Protein AF-A0A5C4XY63-F1 (afdb_monomer)

Mean predicted aligned error: 10.89 Å

Structure (mmCIF, N/CA/C/O backbone):
data_AF-A0A5C4XY63-F1
#
_entry.id   AF-A0A5C4XY63-F1
#
loop_
_atom_site.group_PDB
_atom_site.id
_atom_site.type_symbol
_atom_site.label_atom_id
_atom_site.label_alt_id
_atom_site.label_comp_id
_atom_site.label_asym_id
_atom_site.label_entity_id
_atom_site.label_seq_id
_atom_site.pdbx_PDB_ins_code
_atom_site.Cartn_x
_atom_site.Cartn_y
_atom_site.Cartn_z
_atom_site.occupancy
_atom_site.B_iso_or_equiv
_atom_site.auth_seq_id
_atom_site.auth_comp_id
_atom_site.auth_asym_id
_atom_site.auth_atom_id
_atom_site.pdbx_PDB_model_num
ATOM 1 N N . MET A 1 1 ? -21.889 -6.617 -25.062 1.00 33.38 1 MET A N 1
ATOM 2 C CA . MET A 1 1 ? -21.316 -5.268 -25.249 1.00 33.38 1 MET A CA 1
ATOM 3 C C . MET A 1 1 ? -20.253 -5.070 -24.184 1.00 33.38 1 MET A C 1
ATOM 5 O O . MET A 1 1 ? -20.595 -5.099 -23.011 1.00 33.38 1 MET A O 1
ATOM 9 N N . SER A 1 2 ? -18.979 -4.985 -24.572 1.00 34.00 2 SER A N 1
ATOM 10 C CA . SER A 1 2 ? -17.865 -4.812 -23.632 1.00 34.00 2 SER A CA 1
ATOM 11 C C . SER A 1 2 ? -17.861 -3.371 -23.133 1.00 34.00 2 SER A C 1
ATOM 13 O O . SER A 1 2 ? -17.305 -2.492 -23.785 1.00 34.00 2 SER A O 1
ATOM 15 N N . TRP A 1 3 ? -18.536 -3.112 -22.015 1.00 31.89 3 TRP A N 1
ATOM 16 C CA . TRP A 1 3 ? -18.360 -1.860 -21.289 1.00 31.89 3 T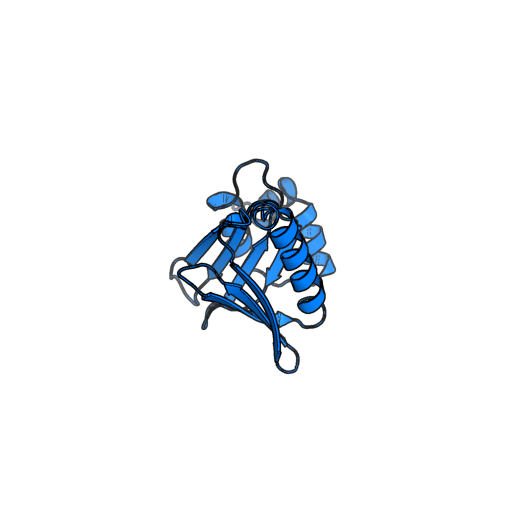RP A CA 1
ATOM 17 C C . TRP A 1 3 ? -16.906 -1.830 -20.820 1.00 31.89 3 TRP A C 1
ATOM 19 O O . TRP A 1 3 ? -16.466 -2.744 -20.124 1.00 31.89 3 TRP A O 1
ATOM 29 N N . SER A 1 4 ? -16.125 -0.850 -21.280 1.00 40.38 4 SER A N 1
ATOM 30 C CA . SER A 1 4 ? -14.758 -0.663 -20.802 1.00 40.38 4 SER A CA 1
ATOM 31 C C . SER A 1 4 ? -14.840 -0.431 -19.298 1.00 40.38 4 SER A C 1
ATOM 33 O O . SER A 1 4 ? -15.419 0.564 -18.869 1.00 40.38 4 SER A O 1
ATOM 35 N N . LEU A 1 5 ? -14.316 -1.388 -18.533 1.00 43.34 5 LEU A N 1
ATOM 36 C CA . LEU A 1 5 ? -14.345 -1.460 -17.068 1.00 43.34 5 LEU A CA 1
ATOM 37 C C . LEU A 1 5 ? -13.896 -0.158 -16.390 1.00 43.34 5 LEU A C 1
ATOM 39 O O . LEU A 1 5 ? -14.357 0.135 -15.292 1.00 43.34 5 LEU A O 1
ATOM 43 N N . ASP A 1 6 ? -13.095 0.648 -17.091 1.00 50.41 6 ASP A N 1
ATOM 44 C CA . ASP A 1 6 ? -12.774 2.024 -16.722 1.00 50.41 6 ASP A CA 1
ATOM 45 C C . ASP A 1 6 ? -14.043 2.823 -16.381 1.00 50.41 6 ASP A C 1
ATOM 47 O O . ASP A 1 6 ? -14.161 3.306 -15.266 1.00 50.41 6 ASP A O 1
ATOM 51 N N . ARG A 1 7 ? -15.078 2.834 -17.230 1.00 47.28 7 ARG A N 1
ATOM 52 C CA . ARG A 1 7 ? -16.278 3.673 -17.030 1.00 47.28 7 ARG A CA 1
ATOM 53 C C . ARG A 1 7 ? -17.052 3.421 -15.737 1.00 47.28 7 ARG A C 1
ATOM 55 O O . ARG A 1 7 ? -17.771 4.312 -15.298 1.00 47.28 7 ARG A O 1
ATOM 62 N N . ARG A 1 8 ? -16.981 2.217 -15.164 1.00 49.19 8 ARG A N 1
ATOM 63 C CA . ARG A 1 8 ? -17.720 1.894 -13.936 1.00 49.19 8 ARG A CA 1
ATOM 64 C C . ARG A 1 8 ? -16.987 2.413 -12.703 1.00 49.19 8 ARG A C 1
ATOM 66 O O . ARG A 1 8 ? -17.596 3.099 -11.892 1.00 49.19 8 ARG A O 1
ATOM 73 N N . ALA A 1 9 ? -15.676 2.186 -12.636 1.00 50.28 9 ALA A N 1
ATOM 74 C CA . ALA A 1 9 ? -14.825 2.806 -11.623 1.00 50.28 9 ALA A CA 1
ATOM 75 C C . ALA A 1 9 ? -14.856 4.344 -11.731 1.00 50.28 9 ALA A C 1
ATOM 77 O O . ALA A 1 9 ? -14.874 5.030 -10.719 1.00 50.28 9 ALA A O 1
ATOM 78 N N . GLU A 1 10 ? -14.951 4.883 -12.952 1.00 55.09 10 GLU A N 1
ATOM 79 C CA . GLU A 1 10 ? -15.109 6.322 -13.215 1.00 55.09 10 GLU A CA 1
ATOM 80 C C . GLU A 1 10 ? -16.435 6.904 -12.687 1.00 55.09 10 GLU A C 1
ATOM 82 O O . GLU A 1 10 ? -16.486 8.083 -12.345 1.00 55.09 10 GLU A O 1
ATOM 87 N N . GLN A 1 11 ? -17.505 6.103 -12.627 1.00 55.97 11 GLN A N 1
ATOM 88 C CA . GLN A 1 11 ? -18.814 6.526 -12.111 1.00 55.97 11 GLN A CA 1
ATOM 89 C C . GLN A 1 11 ? -18.940 6.366 -10.596 1.00 55.97 11 GLN A C 1
ATOM 91 O O . GLN A 1 11 ? -19.577 7.196 -9.954 1.00 55.97 11 GLN A O 1
ATOM 96 N N . GLU A 1 12 ? -18.375 5.295 -10.041 1.00 53.03 12 GLU A N 1
ATOM 97 C CA . GLU A 1 12 ? -18.490 4.969 -8.616 1.00 53.03 12 GLU A CA 1
ATOM 98 C C . GLU A 1 12 ? -17.432 5.709 -7.771 1.00 53.03 12 GLU A C 1
ATOM 100 O O . GLU A 1 12 ? -17.705 6.0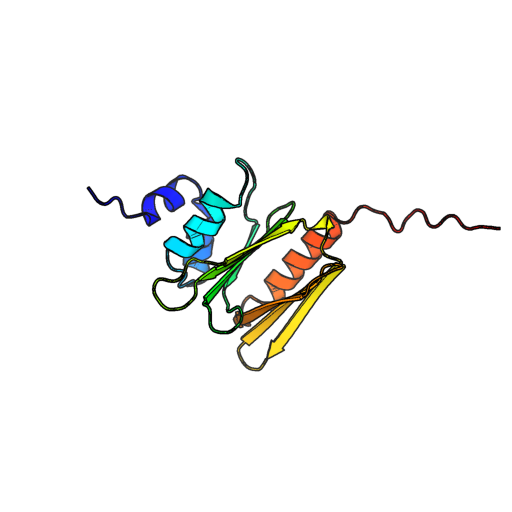25 -6.616 1.00 53.03 12 GLU A O 1
ATOM 105 N N . HIS A 1 13 ? -16.276 6.057 -8.359 1.00 53.84 13 HIS A N 1
ATOM 106 C CA . HIS A 1 13 ? -15.138 6.698 -7.683 1.00 53.84 13 HIS A CA 1
ATOM 107 C C . HIS A 1 13 ? -14.438 7.765 -8.559 1.00 53.84 13 HIS A C 1
ATOM 109 O O . HIS A 1 13 ? -13.287 7.583 -8.987 1.00 53.84 13 HIS A O 1
ATOM 115 N N . PRO A 1 14 ? -15.105 8.894 -8.867 1.00 56.84 14 PRO A N 1
ATOM 116 C CA . PRO A 1 14 ? -14.555 9.957 -9.719 1.00 56.84 14 PRO A CA 1
ATOM 117 C C . PRO A 1 14 ? -13.262 10.594 -9.170 1.00 56.84 14 PRO A C 1
ATOM 119 O O . PRO A 1 14 ? -12.450 11.113 -9.931 1.00 56.84 14 PRO A O 1
ATOM 122 N N . GLU A 1 15 ? -13.011 10.517 -7.867 1.00 50.44 15 GLU A N 1
ATOM 123 C CA . GLU A 1 15 ? -11.773 10.963 -7.222 1.00 50.44 15 GLU A CA 1
ATOM 124 C C . GLU A 1 15 ? -10.534 10.184 -7.697 1.00 50.44 15 GLU A C 1
ATOM 126 O O . GLU A 1 15 ? -9.443 10.744 -7.809 1.00 50.44 15 GLU A O 1
ATOM 131 N N . LEU A 1 16 ? -10.695 8.911 -8.067 1.00 52.69 16 LEU A N 1
ATOM 132 C CA . LEU A 1 16 ? -9.596 8.067 -8.542 1.00 52.69 16 LEU A CA 1
ATOM 133 C C . LEU A 1 16 ? -9.178 8.413 -9.969 1.00 52.69 16 LEU A C 1
ATOM 135 O O . LEU A 1 16 ? -8.016 8.232 -10.335 1.00 52.69 16 LEU A O 1
ATOM 139 N N . LEU A 1 17 ? -10.107 8.943 -10.767 1.00 54.66 17 LEU A N 1
ATOM 140 C CA . LEU A 1 17 ? -9.803 9.551 -12.059 1.00 54.66 17 LEU A CA 1
ATOM 141 C C . LEU A 1 17 ? -8.972 10.815 -11.900 1.00 54.66 17 LEU A C 1
ATOM 143 O O . LEU A 1 17 ? -8.027 11.018 -12.659 1.00 54.66 17 LEU A O 1
ATOM 147 N N . ASP A 1 18 ? -9.328 11.651 -10.930 1.00 50.81 18 ASP A N 1
ATOM 148 C CA . ASP A 1 18 ? -8.640 12.909 -10.668 1.00 50.81 18 ASP A CA 1
ATOM 149 C C . ASP A 1 18 ? -7.207 12.651 -10.187 1.00 50.81 18 ASP A C 1
ATOM 151 O O . ASP A 1 18 ? -6.267 13.271 -10.686 1.00 50.81 18 ASP A O 1
ATOM 155 N N . VAL A 1 19 ? -7.018 11.643 -9.327 1.00 43.25 19 VAL A N 1
ATOM 156 C CA . VAL A 1 19 ? -5.694 11.133 -8.945 1.00 43.25 19 VAL A CA 1
ATOM 157 C C . VAL A 1 19 ? -4.973 10.542 -10.162 1.00 43.25 19 VAL A C 1
ATOM 159 O O . VAL A 1 19 ? -3.857 10.955 -10.452 1.00 43.25 19 VAL A O 1
ATOM 162 N N . ARG A 1 20 ? -5.602 9.657 -10.953 1.00 49.12 20 ARG A N 1
ATOM 163 C CA . ARG A 1 20 ? -5.000 9.072 -12.174 1.00 49.12 20 ARG A CA 1
ATOM 164 C C . ARG A 1 20 ? -4.507 10.140 -13.157 1.00 49.12 20 ARG A C 1
ATOM 166 O O . ARG A 1 20 ? -3.413 9.998 -13.708 1.00 49.12 20 ARG A O 1
ATOM 173 N N . ASN A 1 21 ? -5.311 11.179 -13.379 1.00 46.62 21 ASN A N 1
ATOM 174 C CA . ASN A 1 21 ? -5.065 12.241 -14.352 1.00 46.62 21 ASN A CA 1
ATOM 175 C C . ASN A 1 21 ? -4.043 13.273 -13.853 1.00 46.62 21 ASN A C 1
ATOM 177 O O . ASN A 1 21 ? -3.179 13.665 -14.633 1.00 46.62 21 ASN A O 1
ATOM 181 N N . ARG A 1 22 ? -4.093 13.688 -12.576 1.00 44.28 22 ARG A N 1
ATOM 182 C CA . ARG A 1 22 ? -3.080 14.589 -11.984 1.00 44.28 22 ARG A CA 1
ATOM 183 C C . ARG A 1 22 ? -1.704 13.940 -11.919 1.00 44.28 22 ARG A C 1
ATOM 185 O O . ARG A 1 22 ? -0.693 14.595 -12.146 1.00 44.28 22 ARG A O 1
ATOM 192 N N . GLU A 1 23 ? -1.676 12.641 -11.657 1.00 42.72 23 GLU A N 1
ATOM 193 C CA . GLU A 1 23 ? -0.455 11.915 -11.325 1.00 42.72 23 GLU A CA 1
ATOM 194 C C . GLU A 1 23 ? 0.156 11.162 -12.519 1.00 42.72 23 GLU A C 1
ATOM 196 O O . GLU A 1 23 ? 1.201 10.524 -12.370 1.00 42.72 23 GLU A O 1
ATOM 201 N N . HIS A 1 24 ? -0.467 11.238 -13.708 1.00 43.22 24 HIS A N 1
ATOM 202 C CA . HIS A 1 24 ? -0.076 10.501 -14.920 1.00 43.22 24 HIS A CA 1
ATOM 203 C C . HIS A 1 24 ? 0.124 8.993 -14.652 1.00 43.22 24 HIS A C 1
ATOM 205 O O . HIS A 1 24 ? 1.073 8.373 -15.138 1.00 43.22 24 HIS A O 1
ATOM 211 N N . LEU A 1 25 ? -0.757 8.387 -13.850 1.00 40.31 25 LEU A N 1
ATOM 212 C CA . LEU A 1 25 ? -0.592 7.009 -13.380 1.00 40.31 25 LEU A CA 1
ATOM 213 C C . LEU A 1 25 ? -1.015 5.999 -14.450 1.00 40.31 25 LEU A C 1
ATOM 215 O O . LEU A 1 25 ? -2.182 5.906 -14.824 1.00 40.31 25 LEU A O 1
ATOM 219 N N . TRP A 1 26 ? -0.069 5.166 -14.888 1.00 41.00 26 TRP A N 1
ATOM 220 C CA . TRP A 1 26 ? -0.319 4.025 -15.777 1.00 41.00 26 TRP A CA 1
ATOM 221 C C . TRP A 1 26 ? -0.595 2.754 -14.963 1.00 41.00 26 TRP A C 1
ATOM 223 O O . TRP A 1 26 ? 0.178 1.793 -14.988 1.00 41.00 26 TRP A O 1
ATOM 233 N N . VAL A 1 27 ? -1.699 2.741 -14.218 1.00 46.59 27 VAL A N 1
ATOM 234 C CA . VAL A 1 27 ? -2.232 1.511 -13.613 1.00 46.59 27 VAL A CA 1
ATOM 235 C C . VAL A 1 27 ? -3.204 0.882 -14.606 1.00 46.59 27 VAL A C 1
ATOM 237 O O . VAL A 1 27 ? -4.054 1.566 -15.171 1.00 46.59 27 VAL A O 1
ATOM 240 N N . THR A 1 28 ? -3.087 -0.423 -14.851 1.00 51.00 28 THR A N 1
ATOM 241 C CA . THR A 1 28 ? -4.083 -1.146 -15.651 1.00 51.00 28 THR A CA 1
ATOM 242 C C . THR A 1 28 ? -5.428 -1.092 -14.921 1.00 51.00 28 THR A C 1
ATOM 244 O O . THR A 1 28 ? -5.486 -1.369 -13.722 1.00 51.00 28 THR A O 1
ATOM 247 N N . GLY A 1 29 ? -6.528 -0.801 -15.624 1.00 53.06 29 GLY A N 1
ATOM 248 C CA . GLY A 1 29 ? -7.866 -0.739 -15.011 1.00 53.06 29 GLY A CA 1
ATOM 249 C C . GLY A 1 29 ? -8.240 -1.992 -14.197 1.00 53.06 29 GLY A C 1
ATOM 250 O O . GLY A 1 29 ? -8.981 -1.906 -13.226 1.00 53.06 29 GLY A O 1
ATOM 251 N N . ARG A 1 30 ? -7.642 -3.157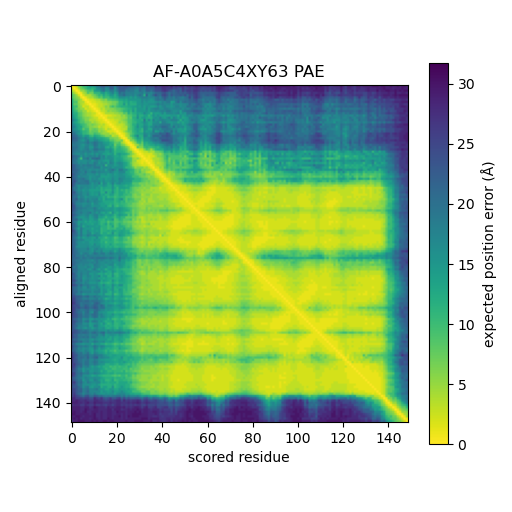 -14.502 1.00 57.38 30 ARG A N 1
ATOM 252 C CA . ARG A 1 30 ? -7.818 -4.411 -13.743 1.00 57.38 30 ARG A CA 1
ATOM 253 C C . ARG A 1 30 ? -7.204 -4.404 -12.341 1.00 57.38 30 ARG A C 1
ATOM 255 O O . ARG A 1 30 ? -7.787 -5.010 -11.447 1.00 57.38 30 ARG A O 1
ATOM 262 N N . THR A 1 31 ? -6.040 -3.784 -12.140 1.00 61.19 31 THR A N 1
ATOM 263 C CA . THR A 1 31 ? -5.395 -3.752 -10.814 1.00 61.19 31 THR A CA 1
ATOM 264 C C . THR A 1 31 ? -6.112 -2.772 -9.889 1.00 61.19 31 THR A C 1
ATOM 266 O O . THR A 1 31 ? -6.380 -3.121 -8.744 1.00 61.19 31 THR A O 1
ATOM 269 N N . LEU A 1 32 ? -6.519 -1.609 -10.411 1.00 62.12 32 LEU A N 1
ATOM 270 C CA . LEU A 1 32 ? -7.400 -0.670 -9.706 1.00 62.12 32 LEU A CA 1
ATOM 271 C C . LEU A 1 32 ? -8.724 -1.343 -9.325 1.00 62.12 32 LEU A C 1
ATOM 273 O O . LEU A 1 32 ? -9.077 -1.368 -8.156 1.00 62.12 32 LEU A O 1
ATOM 277 N N . HIS A 1 33 ? -9.397 -1.996 -10.273 1.00 59.84 33 HIS A N 1
ATOM 278 C CA . HIS A 1 33 ? -10.663 -2.681 -10.007 1.00 59.84 33 HIS A CA 1
ATOM 279 C C . HIS A 1 33 ? -10.553 -3.783 -8.943 1.00 59.84 33 HIS A C 1
ATOM 281 O O . HIS A 1 33 ? -11.439 -3.915 -8.114 1.00 59.84 33 HIS A O 1
ATOM 287 N N . ARG A 1 34 ? -9.456 -4.554 -8.897 1.00 62.06 34 ARG A N 1
ATOM 288 C CA . ARG A 1 34 ? -9.267 -5.557 -7.830 1.00 62.06 34 ARG A CA 1
ATOM 289 C C . ARG A 1 34 ? -9.145 -4.930 -6.445 1.00 62.06 34 ARG A C 1
ATOM 291 O O . ARG A 1 34 ? -9.666 -5.501 -5.493 1.00 62.06 34 ARG A O 1
ATOM 298 N N . VAL A 1 35 ? -8.455 -3.794 -6.335 1.00 62.12 35 VAL A N 1
ATOM 299 C CA . VAL A 1 35 ? -8.364 -3.045 -5.076 1.00 62.12 35 VAL A CA 1
ATOM 300 C C . VAL A 1 35 ? -9.752 -2.551 -4.663 1.00 62.12 35 VAL A C 1
ATOM 302 O O . VAL A 1 35 ? -10.132 -2.755 -3.517 1.00 62.12 35 VAL A O 1
ATOM 305 N N . LEU A 1 36 ? -10.514 -1.978 -5.600 1.00 63.41 36 LEU A N 1
ATOM 306 C CA . LEU A 1 36 ? -11.794 -1.316 -5.326 1.00 63.41 36 LEU A CA 1
ATOM 307 C C . LEU A 1 36 ? -12.963 -2.290 -5.102 1.00 63.41 36 LEU A C 1
ATOM 309 O O . LEU A 1 36 ? -13.666 -2.161 -4.110 1.00 63.41 36 LEU A O 1
ATOM 313 N N . ASP A 1 37 ? -13.147 -3.297 -5.958 1.00 63.59 37 ASP A N 1
ATOM 314 C CA . ASP A 1 37 ? -14.330 -4.174 -5.913 1.00 63.59 37 ASP A CA 1
ATOM 315 C C . ASP A 1 37 ? -14.191 -5.349 -4.932 1.00 63.59 37 ASP A C 1
ATOM 317 O O . ASP A 1 37 ? -15.192 -5.917 -4.497 1.00 63.59 37 ASP A O 1
ATOM 321 N N . GLY A 1 38 ? -12.960 -5.779 -4.627 1.00 63.72 38 GLY A N 1
ATOM 322 C CA . GLY A 1 38 ? -12.713 -7.023 -3.886 1.00 63.72 38 GLY A CA 1
ATOM 323 C C . GLY A 1 38 ? -12.250 -6.848 -2.441 1.00 63.72 38 GLY A C 1
ATOM 324 O O . GLY A 1 38 ? -12.403 -7.771 -1.642 1.00 63.72 38 GLY A O 1
ATOM 325 N N . HIS A 1 39 ? -11.654 -5.699 -2.112 1.00 66.50 39 HIS A N 1
ATOM 326 C CA . HIS A 1 39 ? -10.932 -5.508 -0.849 1.00 66.50 39 HIS A CA 1
ATOM 327 C C . HIS A 1 39 ? -11.332 -4.253 -0.075 1.00 66.50 39 HIS A C 1
ATOM 329 O O . HIS A 1 39 ? -10.971 -4.141 1.095 1.00 66.50 39 HIS A O 1
ATOM 335 N N . LEU A 1 40 ? -12.093 -3.342 -0.684 1.00 68.00 40 LEU A N 1
ATOM 336 C CA . LEU A 1 40 ? -12.658 -2.199 0.019 1.00 68.00 40 LEU A CA 1
ATOM 337 C C . LEU A 1 40 ? -14.124 -2.480 0.380 1.00 68.00 40 LEU A C 1
ATOM 339 O O . LEU A 1 40 ? -14.945 -2.724 -0.504 1.00 68.00 40 LEU A O 1
ATOM 343 N N . PRO A 1 41 ? -14.477 -2.479 1.676 1.00 68.94 41 PRO A N 1
ATOM 344 C CA . PRO A 1 41 ? -15.862 -2.451 2.112 1.00 68.94 41 PRO A CA 1
ATOM 345 C C . PRO A 1 41 ? -16.608 -1.260 1.511 1.00 68.94 41 PRO A C 1
ATOM 347 O O . PRO A 1 41 ? -16.060 -0.170 1.344 1.00 68.94 41 PRO A O 1
ATOM 350 N N . VAL A 1 42 ? -17.902 -1.458 1.264 1.00 66.88 42 VAL A N 1
ATOM 351 C CA . VAL A 1 42 ? -18.807 -0.393 0.821 1.00 66.88 42 VAL A CA 1
ATOM 352 C C . VAL A 1 42 ? -18.736 0.787 1.797 1.00 66.88 42 VAL A C 1
ATOM 354 O O . VAL A 1 42 ? -18.986 0.621 2.990 1.00 66.88 42 VAL A O 1
ATOM 357 N N . GLY A 1 43 ? -18.418 1.974 1.275 1.00 66.69 43 GLY A N 1
ATOM 358 C CA . GLY A 1 43 ? -18.325 3.218 2.046 1.00 66.69 43 GLY A CA 1
ATOM 359 C C . GLY A 1 43 ? -16.922 3.577 2.543 1.00 66.69 43 GLY A C 1
ATOM 360 O O . GLY A 1 43 ? -16.760 4.649 3.121 1.00 66.69 43 GLY A O 1
ATOM 361 N N . GLU A 1 44 ? -15.910 2.738 2.309 1.00 71.00 44 GLU A N 1
ATOM 362 C CA . GLU A 1 44 ? -14.526 3.064 2.650 1.00 71.00 44 GLU A CA 1
ATOM 363 C C . GLU A 1 44 ? -13.863 3.874 1.519 1.00 71.00 44 GLU A C 1
ATOM 365 O O . GLU A 1 44 ? -13.837 3.442 0.367 1.00 71.00 44 GLU A O 1
ATOM 370 N N . GLN A 1 45 ? -13.350 5.068 1.835 1.00 70.94 45 GLN A N 1
ATOM 371 C CA . GLN A 1 45 ? -12.733 5.962 0.849 1.00 70.94 45 GLN A CA 1
ATOM 372 C C . GLN A 1 45 ? -11.226 5.723 0.746 1.00 70.94 45 GLN A C 1
ATOM 374 O O . GLN A 1 45 ? -10.527 5.595 1.755 1.00 70.94 45 GLN A O 1
ATOM 379 N N . VAL A 1 46 ? -10.720 5.688 -0.488 1.00 78.25 46 VAL A N 1
ATOM 380 C CA . VAL A 1 46 ? -9.280 5.690 -0.753 1.00 78.25 46 VAL A CA 1
ATOM 381 C C . VAL A 1 46 ? -8.782 7.120 -0.674 1.00 78.25 46 VAL A C 1
ATOM 383 O O . VAL A 1 46 ? -9.241 7.988 -1.410 1.00 78.25 46 VAL A O 1
ATOM 386 N N . HIS A 1 47 ? -7.807 7.342 0.194 1.00 78.62 47 HIS A N 1
ATOM 387 C CA . HIS A 1 47 ? -7.209 8.654 0.387 1.00 78.62 47 HIS A CA 1
ATOM 388 C C . HIS A 1 47 ? -5.855 8.779 -0.283 1.00 78.62 47 HIS A C 1
ATOM 390 O O . HIS A 1 47 ? -5.543 9.811 -0.866 1.00 78.62 47 HIS A O 1
ATOM 396 N N . GLU A 1 48 ? -5.056 7.716 -0.212 1.00 81.62 48 GLU A N 1
ATOM 397 C CA . GLU A 1 48 ? -3.738 7.685 -0.827 1.00 81.62 48 GLU A CA 1
ATOM 398 C C . GLU A 1 48 ? -3.632 6.505 -1.781 1.00 81.62 48 GLU A C 1
ATOM 400 O O . GLU A 1 48 ? -4.079 5.395 -1.481 1.00 81.62 48 GLU A O 1
ATOM 405 N N . LEU A 1 49 ? -2.981 6.741 -2.916 1.00 81.00 49 LEU A N 1
ATOM 406 C CA . LEU A 1 49 ? -2.707 5.720 -3.910 1.00 81.00 49 LEU A CA 1
ATOM 407 C C . LEU A 1 49 ? -1.253 5.831 -4.360 1.00 81.00 49 LEU A C 1
ATOM 409 O O . LEU A 1 49 ? -0.836 6.850 -4.904 1.00 81.00 49 LEU A O 1
ATOM 413 N N . LEU A 1 50 ? -0.484 4.765 -4.160 1.00 82.31 50 LEU A N 1
ATOM 414 C CA . LEU A 1 50 ? 0.883 4.652 -4.654 1.00 82.31 50 LEU A CA 1
ATOM 415 C C . LEU A 1 50 ? 1.006 3.508 -5.639 1.00 82.31 50 LEU A C 1
ATOM 417 O O . LEU A 1 50 ? 0.412 2.445 -5.470 1.00 82.31 50 LEU A O 1
ATOM 421 N N . VAL A 1 51 ? 1.849 3.711 -6.643 1.00 82.12 51 VAL A N 1
ATOM 422 C CA . VAL A 1 51 ? 2.157 2.709 -7.659 1.00 82.12 51 VAL A CA 1
ATOM 423 C C . VAL A 1 51 ? 3.639 2.392 -7.604 1.00 82.12 51 VAL A C 1
ATOM 425 O O . VAL A 1 51 ? 4.478 3.270 -7.404 1.00 82.12 51 VAL A O 1
ATOM 428 N N . GLY A 1 52 ? 3.954 1.118 -7.776 1.00 86.19 52 GLY A N 1
ATOM 429 C CA . GLY A 1 52 ? 5.315 0.623 -7.739 1.00 86.19 52 GLY A CA 1
ATOM 430 C C . GLY A 1 52 ? 5.374 -0.850 -8.109 1.00 86.19 52 GLY A C 1
ATOM 431 O O . GLY A 1 52 ? 4.680 -1.316 -9.017 1.00 86.19 52 GLY A O 1
ATOM 432 N N . ALA A 1 53 ? 6.207 -1.595 -7.394 1.00 87.19 53 ALA A N 1
ATOM 433 C CA . ALA A 1 53 ? 6.393 -3.020 -7.597 1.00 87.19 53 ALA A CA 1
ATOM 434 C C . ALA A 1 53 ? 6.547 -3.787 -6.281 1.00 87.19 53 ALA A C 1
ATOM 436 O O . ALA A 1 53 ? 7.120 -3.285 -5.312 1.00 87.19 53 ALA A O 1
ATOM 437 N N . VAL A 1 54 ? 6.092 -5.038 -6.291 1.00 87.94 54 VAL A N 1
ATOM 438 C CA . VAL A 1 54 ? 6.352 -6.037 -5.248 1.00 87.94 54 VAL A CA 1
ATOM 439 C C . VAL A 1 54 ? 7.064 -7.209 -5.919 1.00 87.94 54 VAL A C 1
ATOM 441 O O . VAL A 1 54 ? 6.469 -7.930 -6.720 1.00 87.94 54 VAL A O 1
ATOM 444 N N . GLY A 1 55 ? 8.356 -7.384 -5.629 1.00 85.56 55 GLY A N 1
ATOM 445 C CA . GLY A 1 55 ? 9.208 -8.271 -6.427 1.00 85.56 55 GLY A CA 1
ATOM 446 C C . GLY A 1 55 ? 9.226 -7.820 -7.892 1.00 85.56 55 GLY A C 1
ATOM 447 O O . GLY A 1 55 ? 9.444 -6.642 -8.163 1.00 85.56 55 GLY A O 1
ATOM 448 N N . ASP A 1 56 ? 8.930 -8.738 -8.815 1.00 81.94 56 ASP A N 1
ATOM 449 C CA . ASP A 1 56 ? 8.868 -8.462 -10.261 1.00 81.94 56 ASP A CA 1
ATOM 450 C C . ASP A 1 56 ? 7.462 -8.067 -10.763 1.00 81.94 56 ASP A C 1
ATOM 452 O O . ASP A 1 56 ? 7.253 -7.843 -11.963 1.00 81.94 56 ASP A O 1
ATOM 456 N N . ALA A 1 57 ? 6.480 -8.012 -9.858 1.00 83.50 57 ALA A N 1
ATOM 457 C CA . ALA A 1 57 ? 5.089 -7.697 -10.163 1.00 83.50 57 ALA A CA 1
ATOM 458 C C . ALA A 1 57 ? 4.821 -6.194 -10.040 1.00 83.50 57 ALA A C 1
ATOM 460 O O . ALA A 1 57 ? 5.306 -5.546 -9.110 1.00 83.50 57 ALA A O 1
ATOM 461 N N . ARG A 1 58 ? 3.997 -5.648 -10.943 1.00 83.25 58 ARG A N 1
ATOM 462 C CA . ARG A 1 58 ? 3.481 -4.278 -10.798 1.00 83.25 58 ARG A CA 1
ATOM 463 C C . ARG A 1 58 ? 2.508 -4.254 -9.634 1.00 83.25 58 ARG A C 1
ATOM 465 O O . ARG A 1 58 ? 1.711 -5.177 -9.505 1.00 83.25 58 ARG A O 1
ATOM 472 N N . ALA A 1 59 ? 2.566 -3.226 -8.804 1.00 85.94 59 ALA A N 1
ATOM 473 C CA . ALA A 1 59 ? 1.756 -3.168 -7.603 1.00 85.94 59 ALA A CA 1
ATOM 474 C C . ALA A 1 59 ? 1.184 -1.781 -7.342 1.00 85.94 59 ALA A C 1
ATOM 476 O O . ALA A 1 59 ? 1.740 -0.765 -7.763 1.00 85.94 59 ALA A O 1
ATOM 477 N N . VAL A 1 60 ? 0.072 -1.779 -6.621 1.00 85.50 60 VAL A N 1
ATOM 478 C CA . VAL A 1 60 ? -0.633 -0.601 -6.142 1.00 85.50 60 VAL A CA 1
ATOM 479 C C . VAL A 1 60 ? -0.842 -0.754 -4.645 1.00 85.50 60 VAL A C 1
ATOM 481 O O . VAL A 1 60 ? -1.255 -1.817 -4.182 1.00 85.50 60 VAL A O 1
ATOM 484 N N . LEU A 1 61 ? -0.556 0.307 -3.904 1.00 88.00 61 LEU A N 1
ATOM 485 C CA . LEU A 1 61 ? -0.939 0.458 -2.512 1.00 88.00 61 LEU A CA 1
ATOM 486 C C . LEU A 1 61 ? -2.051 1.500 -2.441 1.00 88.00 61 LEU A C 1
ATOM 488 O O . LEU A 1 61 ? -1.812 2.657 -2.777 1.00 88.00 61 LEU A O 1
ATOM 492 N N . ALA A 1 62 ? -3.233 1.096 -1.995 1.00 86.75 62 ALA A N 1
ATOM 493 C CA . ALA A 1 62 ? -4.304 2.014 -1.628 1.00 86.75 62 ALA A CA 1
ATOM 494 C C . ALA A 1 62 ? -4.382 2.110 -0.108 1.00 86.75 62 ALA A C 1
ATOM 496 O O . ALA A 1 62 ? -4.355 1.085 0.572 1.00 86.75 62 ALA A O 1
ATOM 497 N N . VAL A 1 63 ? -4.479 3.322 0.425 1.00 86.69 63 VAL A N 1
ATOM 498 C CA . VAL A 1 63 ? -4.631 3.558 1.863 1.00 86.69 63 VAL A CA 1
ATOM 499 C C . VAL A 1 63 ? -5.929 4.303 2.108 1.00 86.69 63 VAL A C 1
ATOM 501 O O . VAL A 1 63 ? -6.215 5.314 1.464 1.00 86.69 63 VAL A O 1
ATOM 504 N N . THR A 1 64 ? -6.711 3.774 3.037 1.00 85.50 64 THR A N 1
ATOM 505 C CA . THR A 1 64 ? -7.992 4.315 3.478 1.00 85.50 64 THR A CA 1
ATOM 506 C C . THR A 1 64 ? -7.872 4.871 4.900 1.00 85.50 64 THR A C 1
ATOM 508 O O . THR A 1 64 ? -6.772 5.024 5.434 1.00 85.50 64 THR A O 1
ATOM 511 N N . ASP A 1 65 ? -9.007 5.157 5.538 1.00 80.56 65 ASP A N 1
ATOM 512 C CA . ASP A 1 65 ? -9.048 5.527 6.953 1.00 80.56 65 ASP A CA 1
ATOM 513 C C . ASP A 1 65 ? -8.690 4.380 7.900 1.00 80.56 65 ASP A C 1
ATOM 515 O O . ASP A 1 65 ? -8.257 4.638 9.017 1.00 80.56 65 ASP A O 1
ATOM 519 N N . THR A 1 66 ? -8.871 3.117 7.496 1.00 85.31 66 THR A N 1
ATOM 520 C CA . THR A 1 66 ? -8.717 1.981 8.425 1.00 85.31 66 THR A CA 1
ATOM 521 C C . THR A 1 66 ? -7.740 0.912 7.966 1.00 85.31 66 THR A C 1
ATOM 523 O O . THR A 1 66 ? -7.272 0.127 8.796 1.00 85.31 66 THR A O 1
ATOM 526 N N . ARG A 1 67 ? -7.376 0.880 6.680 1.00 89.81 67 ARG A N 1
ATOM 527 C CA . ARG A 1 67 ? -6.513 -0.160 6.116 1.00 89.81 67 ARG A CA 1
ATOM 528 C C . ARG A 1 67 ? -5.603 0.355 5.006 1.00 89.81 67 ARG A C 1
ATOM 530 O O . ARG A 1 67 ? -5.812 1.408 4.412 1.00 89.81 67 ARG A O 1
ATOM 537 N N . ALA A 1 68 ? -4.594 -0.443 4.711 1.00 90.62 68 ALA A N 1
ATOM 538 C CA . ALA A 1 68 ? -3.753 -0.337 3.541 1.00 90.62 68 ALA A CA 1
ATOM 539 C C . ALA A 1 68 ? -3.887 -1.635 2.734 1.00 90.62 68 ALA A C 1
ATOM 541 O O . ALA A 1 68 ? -3.662 -2.722 3.257 1.00 90.62 68 ALA A O 1
ATOM 542 N N . VAL A 1 69 ? -4.249 -1.535 1.459 1.00 89.56 69 VAL A N 1
ATOM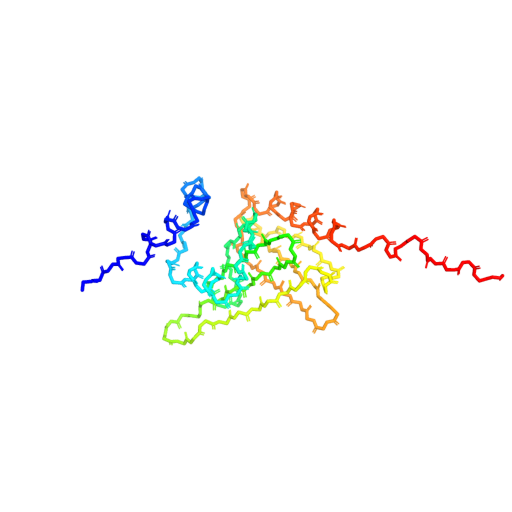 543 C CA . VAL A 1 69 ? -4.389 -2.675 0.548 1.00 89.56 69 VAL A CA 1
ATOM 544 C C . VAL A 1 69 ? -3.254 -2.636 -0.465 1.00 89.56 69 VAL A C 1
ATOM 546 O O . VAL A 1 69 ? -3.173 -1.721 -1.282 1.00 89.56 69 VAL A O 1
ATOM 549 N N . LEU A 1 70 ? -2.380 -3.641 -0.426 1.00 89.44 70 LEU A N 1
ATOM 550 C CA . LEU A 1 70 ? -1.287 -3.820 -1.377 1.00 89.44 70 LEU A CA 1
ATOM 551 C C . LEU A 1 70 ? -1.655 -4.911 -2.386 1.00 89.44 70 LEU A C 1
ATOM 553 O O . LEU A 1 70 ? -1.604 -6.100 -2.069 1.00 89.44 70 LEU A O 1
ATOM 557 N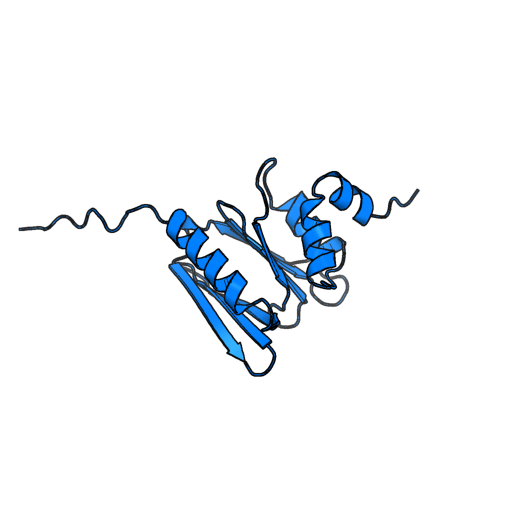 N . ALA A 1 71 ? -1.996 -4.511 -3.608 1.00 86.44 71 ALA A N 1
ATOM 558 C CA . ALA A 1 71 ? -2.327 -5.414 -4.705 1.00 86.44 71 ALA A CA 1
ATOM 559 C C . ALA A 1 71 ? -1.186 -5.474 -5.723 1.00 86.44 71 ALA A C 1
ATOM 561 O O . ALA A 1 71 ? -0.746 -4.446 -6.228 1.00 86.44 71 ALA A O 1
ATOM 562 N N . ALA A 1 72 ? -0.723 -6.676 -6.052 1.00 85.56 72 ALA A N 1
ATOM 563 C CA . ALA A 1 72 ? 0.343 -6.930 -7.011 1.00 85.56 72 ALA A CA 1
ATOM 564 C C . ALA A 1 72 ? -0.151 -7.823 -8.157 1.00 85.56 72 ALA A C 1
ATOM 566 O O . ALA A 1 72 ? -0.634 -8.936 -7.938 1.00 85.56 72 ALA A O 1
ATOM 567 N N . GLU A 1 73 ? 0.012 -7.349 -9.389 1.00 81.38 73 GLU A N 1
ATOM 568 C CA . GLU 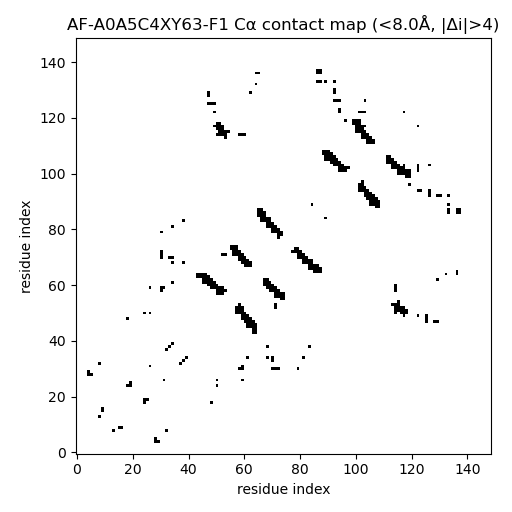A 1 73 ? -0.297 -8.063 -10.623 1.00 81.38 73 GLU A CA 1
ATOM 569 C C . GLU A 1 73 ? 0.998 -8.650 -11.220 1.00 81.38 73 GLU A C 1
ATOM 571 O O . GLU A 1 73 ? 1.860 -7.907 -11.714 1.00 81.38 73 GLU A O 1
ATOM 576 N N . PRO A 1 74 ? 1.189 -9.981 -11.147 1.00 74.94 74 PRO A N 1
ATOM 577 C CA . PRO A 1 74 ? 2.329 -10.638 -11.771 1.00 74.94 74 PRO A CA 1
ATOM 578 C C . PRO A 1 74 ? 2.244 -10.547 -13.298 1.00 74.94 74 PRO A C 1
ATOM 580 O O . PRO A 1 74 ? 1.168 -10.435 -13.882 1.00 74.94 74 PRO A O 1
ATOM 583 N N . ARG A 1 75 ? 3.395 -10.633 -13.973 1.00 70.69 75 ARG A N 1
ATOM 584 C CA . ARG A 1 75 ? 3.426 -10.693 -15.440 1.00 70.69 75 ARG A CA 1
ATOM 585 C C . ARG A 1 75 ? 2.782 -12.003 -15.920 1.00 70.69 75 ARG A C 1
ATOM 587 O O . ARG A 1 75 ? 3.150 -13.074 -15.446 1.00 70.69 75 ARG A O 1
ATOM 594 N N . GLY A 1 76 ? 1.869 -11.919 -16.889 1.00 68.69 76 GLY A N 1
ATOM 595 C CA . GLY A 1 76 ? 1.206 -13.080 -17.497 1.00 68.69 76 GLY A CA 1
ATOM 596 C C . GLY A 1 76 ? -0.223 -13.304 -16.994 1.00 68.69 76 GLY A C 1
ATOM 597 O O . GLY A 1 76 ? -0.923 -12.357 -16.655 1.00 68.69 76 GLY A O 1
ATOM 598 N N . SER A 1 77 ? -0.678 -14.559 -16.997 1.00 68.69 77 SER A N 1
ATOM 599 C CA . SER A 1 77 ? -2.051 -14.957 -16.641 1.00 68.69 77 SER A CA 1
ATOM 600 C C . SER A 1 77 ? -2.230 -15.358 -15.171 1.00 68.69 77 SER A C 1
ATOM 602 O O . SER A 1 77 ? -3.313 -15.793 -14.781 1.00 68.69 77 SER A O 1
ATOM 604 N N . ALA A 1 78 ? -1.184 -15.233 -14.351 1.00 73.25 78 ALA A N 1
ATOM 605 C CA . ALA A 1 78 ? -1.260 -15.562 -12.934 1.00 73.25 78 ALA A CA 1
ATOM 606 C C . ALA A 1 78 ? -2.220 -14.609 -12.186 1.00 73.25 78 ALA A C 1
ATOM 608 O O . ALA A 1 78 ? -2.332 -13.431 -12.541 1.00 73.25 78 ALA A O 1
ATOM 609 N N . PRO A 1 79 ? -2.926 -15.095 -11.147 1.00 71.44 79 PRO A N 1
ATOM 610 C CA . PRO A 1 79 ? -3.827 -14.258 -10.366 1.00 71.44 79 PRO A CA 1
ATOM 611 C C . PRO A 1 79 ? -3.046 -13.167 -9.624 1.00 71.44 79 PRO A C 1
ATOM 613 O O . PRO A 1 79 ? -1.920 -13.396 -9.170 1.00 71.44 79 PRO A O 1
ATOM 616 N N . ALA A 1 80 ? -3.651 -11.984 -9.479 1.00 74.56 80 ALA A N 1
ATOM 617 C CA . ALA A 1 80 ? -3.080 -10.959 -8.612 1.00 74.56 80 ALA A CA 1
ATOM 618 C C . ALA A 1 80 ? -3.070 -11.421 -7.159 1.00 74.56 80 ALA A C 1
ATOM 620 O O . ALA A 1 80 ? -3.921 -12.193 -6.717 1.00 74.56 80 ALA A O 1
ATOM 621 N N . ARG A 1 81 ? -2.089 -10.908 -6.427 1.00 81.62 81 ARG A N 1
ATOM 622 C CA . ARG A 1 81 ? -1.935 -11.112 -4.993 1.00 81.62 81 ARG A CA 1
ATOM 623 C C . ARG A 1 81 ? -2.349 -9.834 -4.294 1.00 81.62 81 ARG A C 1
ATOM 625 O O . ARG A 1 81 ? -1.858 -8.774 -4.661 1.00 81.62 81 ARG A O 1
ATOM 632 N N . CYS A 1 82 ? -3.194 -9.943 -3.284 1.00 84.81 82 CYS A N 1
ATOM 633 C CA . CYS A 1 82 ? -3.605 -8.809 -2.470 1.00 84.81 82 CYS A CA 1
ATOM 634 C C . CYS A 1 82 ? -3.255 -9.095 -1.014 1.00 84.81 82 CYS A C 1
ATOM 636 O O . CYS A 1 82 ? -3.518 -10.189 -0.514 1.00 84.81 82 CYS A O 1
ATOM 638 N N . ALA A 1 83 ? -2.657 -8.115 -0.352 1.00 87.81 83 ALA A N 1
ATOM 639 C CA . ALA A 1 83 ? -2.539 -8.075 1.093 1.00 87.81 83 ALA A CA 1
ATOM 640 C C . ALA A 1 83 ? -3.443 -6.950 1.596 1.00 87.81 83 ALA A C 1
ATOM 642 O O . ALA A 1 83 ? -3.272 -5.805 1.185 1.00 87.81 83 ALA A O 1
ATOM 643 N N . ASP A 1 84 ? -4.397 -7.292 2.455 1.00 89.62 84 ASP A N 1
ATOM 644 C CA . ASP A 1 84 ? -5.195 -6.332 3.215 1.00 89.62 84 ASP A CA 1
ATOM 645 C C . ASP A 1 84 ? -4.545 -6.175 4.594 1.00 89.62 84 ASP A C 1
ATOM 647 O O . ASP A 1 84 ? -4.355 -7.160 5.314 1.00 89.62 84 ASP A O 1
ATOM 651 N N . LEU A 1 85 ? -4.126 -4.954 4.919 1.00 90.94 85 LEU A N 1
ATOM 652 C CA . LEU A 1 85 ? -3.450 -4.614 6.158 1.00 90.94 85 LEU A CA 1
ATOM 653 C C . LEU A 1 85 ? -4.282 -3.593 6.937 1.00 90.94 85 LEU A C 1
ATOM 655 O O . LEU A 1 85 ? -4.243 -2.408 6.607 1.00 90.94 85 LEU A O 1
ATOM 659 N N . PRO A 1 86 ? -4.961 -3.985 8.024 1.00 91.81 86 PRO A N 1
ATOM 660 C CA . PRO A 1 86 ? -5.526 -3.016 8.954 1.00 91.81 86 PRO A CA 1
ATOM 661 C C . PRO A 1 86 ? -4.431 -2.067 9.461 1.00 91.81 86 PRO A C 1
ATOM 663 O O . PRO A 1 86 ? -3.374 -2.524 9.903 1.00 91.81 86 PRO A O 1
ATOM 666 N N . LEU A 1 87 ? -4.669 -0.752 9.442 1.00 91.62 87 LEU A N 1
ATOM 667 C CA . LEU A 1 87 ? -3.689 0.238 9.910 1.00 91.62 87 LEU A CA 1
ATOM 668 C C . LEU A 1 87 ? -3.363 0.059 11.399 1.00 91.62 87 LEU A C 1
ATOM 670 O O . LEU A 1 87 ? -2.244 0.335 11.822 1.00 91.62 87 LEU A O 1
ATOM 674 N N . THR A 1 88 ? -4.292 -0.495 12.181 1.00 91.88 88 THR A N 1
ATOM 675 C CA . THR A 1 88 ? -4.071 -0.888 13.582 1.00 91.88 88 THR A CA 1
ATOM 676 C C . THR A 1 88 ? -3.029 -1.998 13.753 1.00 91.88 88 THR A C 1
ATOM 678 O O . THR A 1 88 ? -2.416 -2.094 14.813 1.00 91.88 88 THR A O 1
ATOM 681 N N . ALA A 1 89 ? -2.809 -2.829 12.730 1.00 92.12 89 ALA A N 1
ATOM 682 C CA . ALA A 1 89 ? -1.813 -3.901 12.735 1.00 92.12 89 ALA A CA 1
ATOM 683 C C . ALA A 1 89 ? -0.436 -3.446 12.216 1.00 92.12 89 ALA A C 1
ATOM 685 O O . ALA A 1 89 ? 0.547 -4.186 12.338 1.00 92.12 89 ALA A O 1
ATOM 686 N N . VAL A 1 90 ? -0.351 -2.245 11.634 1.00 93.50 90 VAL A N 1
ATOM 687 C CA . VAL A 1 90 ? 0.908 -1.653 11.174 1.00 93.50 90 VAL A CA 1
ATOM 688 C C . VAL A 1 90 ? 1.697 -1.151 12.385 1.00 93.50 90 VAL A C 1
ATOM 690 O O . VAL A 1 90 ? 1.182 -0.440 13.246 1.00 93.50 90 VAL A O 1
ATOM 693 N N . THR A 1 91 ? 2.970 -1.524 12.464 1.00 93.81 91 THR A N 1
ATOM 694 C CA . THR A 1 91 ? 3.893 -1.156 13.548 1.00 93.81 91 THR A CA 1
ATOM 695 C C . THR A 1 91 ? 4.897 -0.089 13.127 1.00 93.81 91 THR A C 1
ATOM 697 O O . THR A 1 91 ? 5.430 0.609 13.989 1.00 93.81 91 THR A O 1
ATOM 700 N N . ALA A 1 92 ? 5.138 0.066 11.823 1.00 93.44 92 ALA A N 1
ATOM 701 C CA . ALA A 1 92 ? 5.968 1.130 11.272 1.00 93.44 92 ALA A CA 1
ATOM 702 C C . ALA A 1 92 ? 5.611 1.434 9.811 1.00 93.44 92 ALA A C 1
ATOM 704 O O . ALA A 1 92 ? 5.267 0.529 9.044 1.00 93.44 92 ALA A O 1
ATOM 705 N N . VAL A 1 93 ? 5.776 2.705 9.439 1.00 94.69 93 VAL A N 1
ATOM 706 C CA . VAL A 1 93 ? 5.724 3.219 8.065 1.00 94.69 93 VAL A CA 1
ATOM 707 C C . VAL A 1 93 ? 7.063 3.900 7.776 1.00 94.69 93 VAL A C 1
ATOM 709 O O . VAL A 1 93 ? 7.431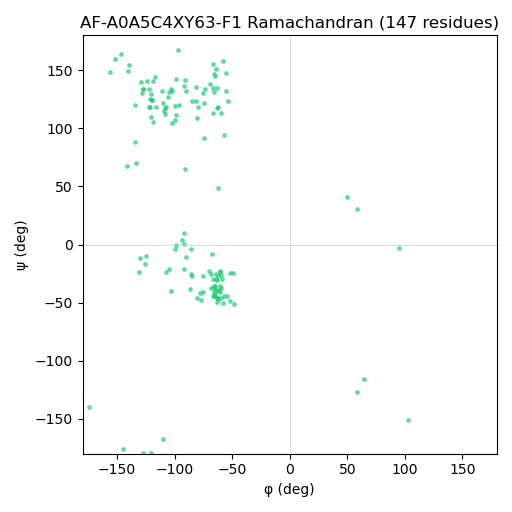 4.856 8.464 1.00 94.69 93 VAL A O 1
ATOM 712 N N . GLU A 1 94 ? 7.808 3.397 6.792 1.00 94.44 94 GLU A N 1
ATOM 713 C CA . GLU A 1 94 ? 9.153 3.880 6.448 1.00 94.44 94 GLU A CA 1
ATOM 714 C C . GLU A 1 94 ? 9.242 4.211 4.956 1.00 94.44 94 GLU A C 1
ATOM 716 O O . GLU A 1 94 ? 8.853 3.408 4.108 1.00 94.44 94 GLU A O 1
ATOM 721 N N . TRP A 1 95 ? 9.821 5.365 4.625 1.00 93.69 95 TRP A N 1
ATOM 722 C CA . TRP A 1 95 ? 10.166 5.736 3.256 1.00 93.69 95 TRP A CA 1
ATOM 723 C C . TRP A 1 95 ? 11.682 5.751 3.077 1.00 93.69 95 TRP A C 1
ATOM 725 O O . TRP A 1 95 ? 12.402 6.343 3.877 1.00 93.69 95 TRP A O 1
ATOM 735 N N . THR A 1 96 ? 12.177 5.129 2.006 1.00 93.19 96 THR A N 1
ATOM 736 C CA . THR A 1 96 ? 13.600 5.179 1.641 1.00 93.19 96 THR A CA 1
ATOM 737 C C . THR A 1 96 ? 13.772 5.602 0.191 1.00 93.19 96 THR A C 1
ATOM 739 O O . THR A 1 96 ? 13.176 5.032 -0.721 1.00 93.19 96 THR A O 1
ATOM 742 N N . ARG A 1 97 ? 14.639 6.589 -0.047 1.00 92.19 97 ARG A N 1
ATOM 743 C CA . ARG A 1 97 ? 14.992 7.051 -1.393 1.00 92.19 97 ARG A CA 1
ATOM 744 C C . ARG A 1 97 ? 16.042 6.141 -2.041 1.00 92.19 97 ARG A C 1
ATOM 746 O O . ARG A 1 97 ? 17.070 5.841 -1.444 1.00 92.19 97 ARG A O 1
ATOM 753 N N . HIS A 1 98 ? 15.829 5.810 -3.312 1.00 84.75 98 HIS A N 1
ATOM 754 C CA . HIS A 1 98 ? 16.738 5.058 -4.178 1.00 84.75 98 HIS A CA 1
ATOM 755 C C . HIS A 1 98 ? 16.864 5.731 -5.558 1.00 84.75 98 HIS A C 1
ATOM 757 O O . HIS A 1 98 ? 16.138 5.419 -6.508 1.00 84.75 98 HIS A O 1
ATOM 763 N N . GLY A 1 99 ? 17.811 6.666 -5.678 1.00 84.94 99 GLY A N 1
ATOM 764 C CA . GLY A 1 99 ? 18.103 7.357 -6.937 1.00 84.94 99 GLY A CA 1
ATOM 765 C C . GLY A 1 99 ? 16.922 8.219 -7.415 1.00 84.94 99 GLY A C 1
ATOM 766 O O . GLY A 1 99 ? 16.609 9.187 -6.716 1.00 84.94 99 GLY A O 1
ATOM 767 N N . PRO A 1 100 ? 16.296 7.910 -8.576 1.00 78.75 100 PRO A N 1
ATOM 768 C CA . PRO A 1 100 ? 15.096 8.586 -9.086 1.00 78.75 100 PRO A CA 1
ATOM 769 C C . PRO A 1 100 ? 13.772 8.009 -8.542 1.00 78.75 100 PRO A C 1
ATOM 771 O O . PRO A 1 100 ? 12.703 8.544 -8.824 1.00 78.75 100 PRO A O 1
ATOM 774 N N . THR A 1 101 ? 13.831 6.934 -7.753 1.00 87.00 101 THR A N 1
ATOM 775 C CA . THR A 1 101 ? 12.660 6.280 -7.144 1.00 87.00 101 THR A CA 1
ATOM 776 C C . THR A 1 101 ? 12.850 6.127 -5.635 1.00 87.00 101 THR A C 1
ATOM 778 O O . THR A 1 101 ? 13.873 6.534 -5.087 1.00 87.00 101 THR A O 1
ATOM 781 N N . GLY A 1 102 ? 11.879 5.547 -4.942 1.00 89.00 102 GLY A N 1
ATOM 782 C CA . GLY A 1 102 ? 12.012 5.119 -3.558 1.00 89.00 102 GLY A CA 1
ATOM 783 C C . GLY A 1 102 ? 11.234 3.843 -3.273 1.00 89.00 102 GLY A C 1
ATOM 784 O O . GLY A 1 102 ? 10.675 3.208 -4.175 1.00 89.00 102 GLY A O 1
ATOM 785 N N . CYS A 1 103 ? 11.239 3.450 -2.007 1.00 91.94 103 CYS A N 1
ATOM 786 C CA . CYS A 1 103 ? 10.384 2.397 -1.502 1.00 91.94 103 CYS A CA 1
ATOM 787 C C . CYS A 1 103 ? 9.630 2.850 -0.252 1.00 91.94 103 CYS A C 1
ATOM 789 O O . CYS A 1 103 ? 10.188 3.530 0.610 1.00 91.94 103 CYS A O 1
ATOM 791 N N . LEU A 1 104 ? 8.363 2.449 -0.180 1.00 94.50 104 LEU A N 1
ATOM 792 C CA . LEU A 1 104 ? 7.539 2.548 1.015 1.00 94.50 104 LEU A CA 1
ATOM 793 C C . LEU A 1 104 ? 7.467 1.168 1.663 1.00 94.50 104 LEU A C 1
ATOM 795 O O . LEU A 1 104 ? 7.208 0.167 0.987 1.00 94.50 104 LEU A O 1
ATOM 799 N N . VAL A 1 105 ? 7.693 1.122 2.968 1.00 94.69 105 VAL A N 1
ATOM 800 C CA . VAL A 1 105 ? 7.658 -0.096 3.768 1.00 94.69 105 VAL A CA 1
ATOM 801 C C . VAL A 1 105 ? 6.585 0.045 4.838 1.00 94.69 105 VAL A C 1
ATOM 803 O O . VAL A 1 105 ? 6.627 0.972 5.644 1.00 94.69 105 VAL A O 1
ATOM 806 N N . LEU A 1 106 ? 5.653 -0.905 4.860 1.00 94.50 106 LEU A N 1
ATOM 807 C CA . LEU A 1 106 ? 4.698 -1.099 5.947 1.00 94.50 106 LEU A CA 1
ATOM 808 C C . LEU A 1 106 ? 5.101 -2.357 6.714 1.00 94.50 106 LEU A C 1
ATOM 810 O O . LEU A 1 106 ? 5.134 -3.457 6.153 1.00 94.50 106 LEU A O 1
ATOM 814 N N . ARG A 1 107 ? 5.430 -2.208 7.996 1.00 94.69 107 ARG A N 1
ATOM 815 C CA . ARG A 1 107 ? 5.743 -3.342 8.874 1.00 94.69 107 ARG A CA 1
ATOM 816 C C . ARG A 1 107 ? 4.528 -3.708 9.704 1.00 94.69 107 ARG A C 1
ATOM 818 O O . ARG A 1 107 ? 3.812 -2.828 10.166 1.00 94.69 107 ARG A O 1
ATOM 825 N N . THR A 1 108 ? 4.334 -4.997 9.925 1.00 93.06 108 THR A N 1
ATOM 826 C CA . THR A 1 108 ? 3.409 -5.540 10.925 1.00 93.06 108 THR A CA 1
ATOM 827 C C . THR A 1 108 ? 4.201 -6.397 11.912 1.00 93.06 108 THR A C 1
ATOM 829 O O . THR A 1 108 ? 5.416 -6.554 11.778 1.00 93.06 108 THR A O 1
ATOM 832 N N . ALA A 1 109 ? 3.533 -6.989 12.902 1.00 88.56 109 ALA A N 1
ATOM 833 C CA . ALA A 1 109 ? 4.181 -7.921 13.829 1.00 88.56 109 ALA A CA 1
ATOM 834 C C . ALA A 1 109 ? 4.771 -9.170 13.139 1.00 88.56 109 ALA A C 1
ATOM 836 O O . ALA A 1 109 ? 5.678 -9.799 13.679 1.00 88.56 109 ALA A O 1
ATOM 837 N N . HIS A 1 110 ? 4.264 -9.538 11.957 1.00 89.19 110 HIS A N 1
ATOM 838 C CA . HIS A 1 110 ? 4.573 -10.822 11.317 1.00 89.19 110 HIS A CA 1
ATOM 839 C C . HIS A 1 110 ? 5.129 -10.697 9.898 1.00 89.19 110 HIS A C 1
ATOM 841 O O . HIS A 1 110 ? 5.577 -11.693 9.332 1.00 89.19 110 HIS A O 1
ATOM 847 N N . ALA A 1 111 ? 5.100 -9.503 9.303 1.00 91.50 111 ALA A N 1
ATOM 848 C CA . ALA A 1 111 ? 5.487 -9.316 7.913 1.00 91.50 111 ALA A CA 1
ATOM 849 C C . ALA A 1 111 ? 6.038 -7.914 7.628 1.00 91.50 111 ALA A C 1
ATOM 851 O O . ALA A 1 111 ? 5.805 -6.945 8.351 1.00 91.50 111 ALA A O 1
ATOM 852 N N . CYS A 1 112 ? 6.774 -7.824 6.523 1.00 93.19 112 CYS A N 1
ATOM 853 C CA . CYS A 1 112 ? 7.281 -6.583 5.958 1.00 93.19 112 CYS A CA 1
ATOM 854 C C . CYS A 1 112 ? 6.748 -6.456 4.529 1.00 93.19 112 CYS A C 1
ATOM 856 O O . CYS A 1 112 ? 7.029 -7.303 3.678 1.00 93.19 112 CYS A O 1
ATOM 858 N N . HIS A 1 113 ? 5.965 -5.412 4.277 1.00 93.94 113 HIS A N 1
ATOM 859 C CA . HIS A 1 113 ? 5.305 -5.172 3.002 1.00 93.94 113 HIS A CA 1
ATOM 860 C C . HIS A 1 113 ? 5.995 -4.004 2.316 1.00 93.94 113 HIS A C 1
ATOM 862 O O . HIS A 1 113 ? 5.955 -2.875 2.797 1.00 93.94 113 HIS A O 1
ATOM 868 N N . VAL A 1 114 ? 6.671 -4.292 1.206 1.00 93.44 114 VAL A N 1
ATOM 869 C CA . VAL A 1 114 ? 7.550 -3.333 0.534 1.00 93.44 114 VAL A CA 1
ATOM 870 C C . VAL A 1 114 ? 7.000 -3.017 -0.847 1.00 93.44 114 VAL A C 1
ATOM 872 O O . VAL A 1 114 ? 6.949 -3.901 -1.703 1.00 93.44 114 VAL A O 1
ATOM 875 N N . LEU A 1 115 ? 6.665 -1.750 -1.076 1.00 92.75 115 LEU A N 1
ATOM 876 C CA . LEU A 1 115 ? 6.368 -1.207 -2.396 1.00 92.75 115 LEU A CA 1
ATOM 877 C C . LEU A 1 115 ? 7.615 -0.493 -2.925 1.00 92.75 115 LEU A C 1
ATOM 879 O O . LEU A 1 115 ? 8.031 0.528 -2.385 1.00 92.75 115 LEU A O 1
ATOM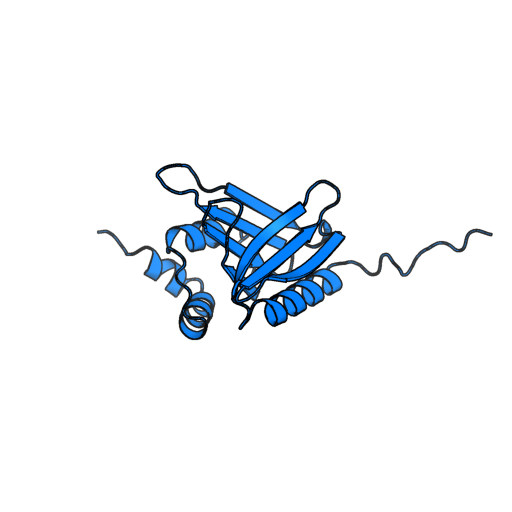 883 N N . ARG A 1 116 ? 8.239 -1.046 -3.966 1.00 90.00 116 ARG A N 1
ATOM 884 C CA . ARG A 1 116 ? 9.463 -0.516 -4.592 1.00 90.00 116 ARG A CA 1
ATOM 885 C C . ARG A 1 116 ? 9.148 0.317 -5.826 1.00 90.00 116 ARG A C 1
ATOM 887 O O . ARG A 1 116 ? 8.056 0.220 -6.369 1.00 90.00 116 ARG A O 1
ATOM 894 N N . HIS A 1 117 ? 10.142 1.057 -6.312 1.00 88.12 117 HIS A N 1
ATOM 895 C CA . HIS A 1 117 ? 10.056 1.845 -7.548 1.00 88.12 117 HIS A CA 1
ATOM 896 C C . HIS A 1 117 ? 8.937 2.892 -7.535 1.00 88.12 117 HIS A C 1
ATOM 898 O O . HIS A 1 117 ? 8.390 3.232 -8.579 1.00 88.12 117 HIS A O 1
ATOM 904 N N . VAL A 1 118 ? 8.620 3.413 -6.351 1.00 84.62 118 VAL A N 1
ATOM 905 C CA . VAL A 1 118 ? 7.669 4.513 -6.199 1.00 84.62 118 VAL A CA 1
ATOM 906 C C . VAL A 1 118 ? 8.346 5.798 -6.671 1.00 84.62 118 VAL A C 1
ATOM 908 O O . VAL A 1 118 ? 9.505 6.055 -6.334 1.00 84.62 118 VAL A O 1
ATOM 911 N N . GLU A 1 119 ? 7.655 6.600 -7.471 1.00 80.88 119 GLU A N 1
ATOM 912 C CA . GLU A 1 119 ? 8.219 7.828 -8.032 1.00 80.88 119 GLU A CA 1
ATOM 913 C C . GLU A 1 119 ? 8.502 8.877 -6.950 1.00 80.88 119 GLU A C 1
ATOM 915 O O . GLU A 1 119 ? 7.670 9.151 -6.088 1.00 80.88 119 GLU A O 1
ATOM 920 N N . LEU A 1 120 ? 9.678 9.511 -7.009 1.00 76.56 120 LEU A N 1
ATOM 921 C CA . LEU A 1 120 ? 10.106 10.458 -5.973 1.00 76.56 120 LEU A CA 1
ATOM 922 C C . LEU A 1 120 ? 9.344 11.773 -5.943 1.00 76.56 120 LEU A C 1
ATOM 924 O O . LEU A 1 120 ? 9.367 12.435 -4.911 1.00 76.56 120 LEU A O 1
ATOM 928 N N . ARG A 1 121 ? 8.716 12.166 -7.055 1.00 74.94 121 ARG A N 1
ATOM 929 C CA . ARG A 1 121 ? 7.955 13.418 -7.108 1.00 74.94 121 ARG A CA 1
ATOM 930 C C . ARG A 1 121 ? 6.823 13.445 -6.076 1.00 74.94 121 ARG A C 1
ATOM 932 O O . ARG A 1 121 ? 6.537 14.511 -5.554 1.00 74.94 121 ARG A O 1
ATOM 939 N N . HIS A 1 122 ? 6.264 12.280 -5.736 1.00 69.88 122 HIS A N 1
ATOM 940 C CA . HIS A 1 122 ? 5.093 12.167 -4.858 1.00 69.88 122 HIS A CA 1
ATOM 941 C C . HIS A 1 122 ? 5.262 11.139 -3.735 1.00 69.88 122 HIS A C 1
ATOM 943 O O . HIS A 1 122 ? 4.639 11.262 -2.686 1.00 69.88 122 HIS A O 1
ATOM 949 N N . GLY A 1 123 ? 6.143 10.149 -3.908 1.00 76.81 123 GLY A N 1
ATOM 950 C CA . GLY A 1 123 ? 6.382 9.087 -2.932 1.00 76.81 123 GLY A CA 1
ATOM 951 C C . GLY A 1 123 ? 6.671 9.567 -1.504 1.00 76.81 123 GLY A C 1
ATOM 952 O O . GLY A 1 123 ? 6.020 9.062 -0.594 1.00 76.81 123 GLY A O 1
ATOM 953 N N . PRO A 1 124 ? 7.577 10.542 -1.276 1.00 81.75 124 PRO A N 1
ATOM 954 C CA . PRO A 1 124 ? 7.853 11.052 0.066 1.00 81.75 124 PRO A CA 1
ATOM 955 C C . PRO A 1 124 ? 6.630 11.709 0.720 1.00 81.75 124 PRO A C 1
ATOM 957 O O . PRO A 1 124 ? 6.315 11.407 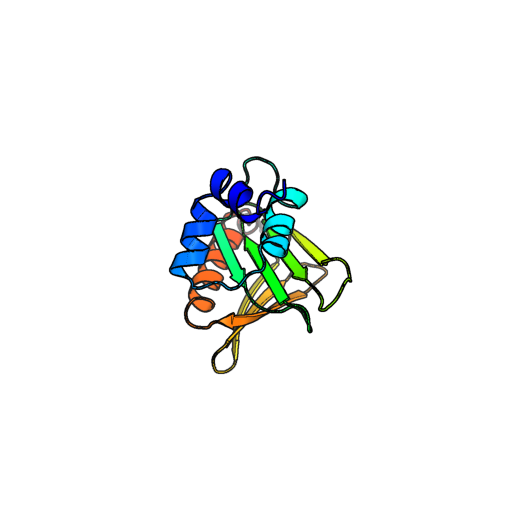1.862 1.00 81.75 124 PRO A O 1
ATOM 960 N N . GLU A 1 125 ? 5.918 12.572 -0.008 1.00 82.25 125 GLU A N 1
ATOM 961 C CA . GLU A 1 125 ? 4.759 13.303 0.519 1.00 82.25 125 GLU A CA 1
ATOM 962 C C . GLU A 1 125 ? 3.599 12.358 0.848 1.00 82.25 125 GLU A C 1
ATOM 964 O O . GLU A 1 125 ? 3.008 12.431 1.923 1.00 82.25 125 GLU A O 1
ATOM 969 N N . VAL A 1 126 ? 3.315 11.411 -0.048 1.00 80.25 126 VAL A N 1
ATOM 970 C CA . VAL A 1 126 ? 2.293 10.390 0.192 1.00 80.25 126 VAL A CA 1
ATOM 971 C C . VAL A 1 126 ? 2.703 9.469 1.343 1.00 80.25 126 VAL A C 1
ATOM 973 O O . VAL A 1 126 ? 1.858 9.095 2.148 1.00 80.25 126 VAL A O 1
ATOM 976 N N . ALA A 1 127 ? 3.985 9.118 1.477 1.00 87.06 127 ALA A N 1
ATOM 977 C CA . ALA A 1 127 ? 4.459 8.318 2.605 1.00 87.06 127 ALA A CA 1
ATOM 978 C C . ALA A 1 127 ? 4.239 9.021 3.954 1.00 87.06 127 ALA A C 1
ATOM 980 O O . ALA A 1 127 ? 3.832 8.363 4.912 1.00 87.06 127 ALA A O 1
ATOM 981 N N . GLU A 1 128 ? 4.449 10.339 4.021 1.00 88.81 128 GLU A N 1
ATOM 982 C CA . GLU A 1 128 ? 4.126 11.129 5.214 1.00 88.81 128 GLU A CA 1
ATOM 983 C C . GLU A 1 128 ? 2.617 11.141 5.487 1.00 88.81 128 GLU A C 1
ATOM 985 O O . GLU A 1 128 ? 2.212 10.852 6.610 1.00 88.81 128 GLU A O 1
ATOM 990 N N . ARG A 1 129 ? 1.761 11.324 4.471 1.00 85.19 129 ARG A N 1
ATOM 991 C CA . ARG A 1 129 ? 0.298 11.220 4.654 1.00 85.19 129 ARG A CA 1
ATOM 992 C C . ARG A 1 129 ? -0.146 9.839 5.141 1.00 85.19 129 ARG A C 1
ATOM 994 O O . ARG A 1 129 ? -0.994 9.725 6.026 1.00 85.19 129 ARG A O 1
ATOM 1001 N N . VAL A 1 130 ? 0.451 8.769 4.617 1.00 87.06 130 VAL A N 1
ATOM 1002 C CA . VAL A 1 130 ? 0.208 7.398 5.098 1.00 87.06 130 VAL A CA 1
ATOM 1003 C C . VAL A 1 130 ? 0.652 7.246 6.554 1.00 87.06 130 VAL A C 1
ATOM 1005 O O . VAL A 1 130 ? -0.045 6.611 7.346 1.00 87.06 130 VAL A O 1
ATOM 1008 N N . ARG A 1 131 ? 1.786 7.846 6.935 1.00 91.94 131 ARG A N 1
ATOM 1009 C CA . ARG A 1 131 ? 2.284 7.849 8.315 1.00 91.94 131 ARG A CA 1
ATOM 1010 C C . ARG A 1 131 ? 1.350 8.616 9.253 1.00 91.94 131 ARG A C 1
ATOM 1012 O O . ARG A 1 131 ? 1.059 8.112 10.334 1.00 91.94 131 ARG A O 1
ATOM 1019 N N . GLU A 1 132 ? 0.860 9.784 8.853 1.00 90.31 132 GLU A N 1
ATOM 1020 C CA . GLU A 1 132 ? -0.116 10.575 9.614 1.00 90.31 132 GLU A CA 1
ATOM 1021 C C . GLU A 1 132 ? -1.409 9.790 9.849 1.00 90.31 132 GLU A C 1
ATOM 1023 O O . GLU A 1 132 ? -1.881 9.699 10.982 1.00 90.31 132 GLU A O 1
ATOM 1028 N N . ARG A 1 133 ? -1.936 9.137 8.807 1.00 88.81 133 ARG A N 1
ATOM 1029 C CA . ARG A 1 133 ? -3.122 8.272 8.913 1.00 88.81 133 ARG A CA 1
ATOM 1030 C C . ARG A 1 133 ? -2.885 7.093 9.841 1.00 88.81 133 ARG A C 1
ATOM 1032 O O . ARG A 1 133 ? -3.697 6.820 10.719 1.00 88.81 133 ARG A O 1
ATOM 1039 N N . TRP A 1 134 ? -1.747 6.423 9.699 1.00 91.50 134 TRP A N 1
ATOM 1040 C CA . TRP A 1 134 ? -1.361 5.349 10.605 1.00 91.50 134 TRP A CA 1
ATOM 1041 C C . TRP A 1 134 ? -1.306 5.819 12.068 1.00 91.50 134 TRP A C 1
ATOM 1043 O O . TRP A 1 134 ? -1.836 5.143 12.951 1.00 91.50 134 TRP A O 1
ATOM 1053 N N . LEU A 1 135 ? -0.724 6.992 12.335 1.00 89.62 135 LEU A N 1
ATOM 1054 C CA . LEU A 1 135 ? -0.673 7.578 13.676 1.00 89.62 135 LEU A CA 1
ATOM 1055 C C . LEU A 1 135 ? -2.059 7.960 14.210 1.00 89.62 135 LEU A C 1
ATOM 1057 O O . LEU A 1 135 ? -2.295 7.788 15.401 1.00 89.62 135 LEU A O 1
ATOM 1061 N N . ALA A 1 136 ? -2.971 8.424 13.354 1.00 87.56 136 ALA A N 1
ATOM 1062 C CA . ALA A 1 136 ? -4.343 8.760 13.739 1.00 87.56 136 ALA A CA 1
ATOM 1063 C C . ALA A 1 136 ? -5.171 7.529 14.154 1.00 87.56 136 ALA A C 1
ATOM 1065 O O . ALA A 1 136 ? -6.072 7.639 14.983 1.00 87.56 136 ALA A O 1
ATOM 1066 N N . VAL A 1 137 ? -4.861 6.357 13.588 1.00 85.25 137 VAL A N 1
ATOM 1067 C CA . VAL A 1 137 ? -5.572 5.094 13.854 1.00 85.25 137 VAL A CA 1
ATOM 1068 C C . VAL A 1 137 ? -4.933 4.298 14.990 1.00 85.25 137 VAL A C 1
ATOM 1070 O O . VAL A 1 137 ? -5.596 3.467 15.616 1.00 85.25 137 VAL A O 1
ATOM 1073 N N . ARG A 1 138 ? -3.655 4.548 15.308 1.00 75.75 138 ARG A N 1
ATOM 1074 C CA . ARG A 1 138 ? -3.075 4.034 16.549 1.00 75.75 138 ARG A CA 1
ATOM 1075 C C . ARG A 1 138 ? -3.850 4.667 17.704 1.00 75.75 138 ARG A C 1
ATOM 1077 O O . ARG A 1 138 ? -3.811 5.887 17.855 1.00 75.75 138 ARG A O 1
ATOM 1084 N N . PRO A 1 139 ? -4.529 3.868 18.549 1.00 56.28 139 PRO A N 1
ATOM 1085 C CA . PRO A 1 139 ? -5.107 4.434 19.749 1.00 56.28 139 PRO A CA 1
ATOM 1086 C C . PRO A 1 139 ? -3.969 5.079 20.546 1.00 56.28 139 PRO A C 1
ATOM 1088 O O . PRO A 1 139 ? -2.802 4.690 20.409 1.00 56.28 139 PRO A O 1
ATOM 1091 N N . ALA A 1 140 ? -4.304 6.027 21.413 1.00 47.75 140 ALA A N 1
ATOM 1092 C CA . ALA A 1 140 ? -3.427 6.542 22.460 1.00 47.75 140 ALA A CA 1
ATOM 1093 C C . ALA A 1 140 ? -3.031 5.438 23.480 1.00 47.75 140 ALA A C 1
ATOM 1095 O O . ALA A 1 140 ? -3.111 5.625 24.688 1.00 47.75 140 ALA A O 1
ATOM 1096 N N . VAL A 1 141 ? -2.593 4.264 23.012 1.00 42.41 141 VAL A N 1
ATOM 1097 C CA . VAL A 1 141 ? -2.102 3.111 23.784 1.00 42.41 141 VAL A CA 1
ATOM 1098 C C . VAL A 1 141 ? -0.774 3.443 24.475 1.00 42.41 141 VAL A C 1
ATOM 1100 O O . VAL A 1 141 ? -0.322 2.695 25.327 1.00 42.41 141 VAL A O 1
ATOM 1103 N N . ALA A 1 142 ? -0.167 4.595 24.172 1.00 43.53 142 ALA A N 1
ATOM 1104 C CA . ALA A 1 142 ? 0.988 5.128 24.891 1.00 43.53 142 ALA A CA 1
ATOM 1105 C C . ALA A 1 142 ? 0.621 6.085 26.049 1.00 43.53 142 ALA A C 1
ATOM 1107 O O . ALA A 1 142 ? 1.508 6.744 26.579 1.00 43.53 142 ALA A O 1
ATOM 1108 N N . ALA A 1 143 ? -0.656 6.201 26.446 1.00 40.47 143 ALA A N 1
ATOM 1109 C CA . ALA A 1 143 ? -1.059 7.015 27.603 1.00 40.47 143 ALA A CA 1
ATOM 1110 C C . ALA A 1 143 ? -1.304 6.206 28.893 1.00 40.47 143 ALA A C 1
ATOM 1112 O O . ALA A 1 143 ? -1.574 6.805 29.931 1.00 40.47 143 ALA A O 1
ATOM 1113 N N . HIS A 1 144 ? -1.212 4.873 28.860 1.00 36.41 144 HIS A N 1
ATOM 1114 C CA . HIS A 1 144 ? -1.328 4.006 30.040 1.00 36.41 144 HIS A CA 1
ATOM 1115 C C . HIS A 1 144 ? -0.208 2.954 30.042 1.00 36.41 144 HIS A C 1
ATOM 1117 O O . HIS A 1 144 ? -0.453 1.763 29.872 1.00 36.41 144 HIS A O 1
ATOM 1123 N N . GLU A 1 145 ? 1.032 3.382 30.275 1.00 34.06 145 GLU A N 1
ATOM 1124 C CA . GLU A 1 145 ? 1.890 2.543 31.113 1.00 34.06 145 GLU A CA 1
ATOM 1125 C C . GLU A 1 145 ? 1.395 2.724 32.556 1.00 34.06 145 GLU A C 1
ATOM 1127 O O . GLU A 1 145 ? 1.341 3.863 33.034 1.00 34.06 145 GLU A O 1
ATOM 1132 N N . PRO A 1 146 ? 0.987 1.662 33.275 1.00 43.94 146 PRO A N 1
ATOM 1133 C CA . PRO A 1 146 ? 0.862 1.772 34.712 1.00 43.94 146 PRO A CA 1
ATOM 1134 C C . PRO A 1 146 ? 2.283 1.966 35.234 1.00 43.94 146 PRO A C 1
ATOM 1136 O O . PRO A 1 146 ? 3.108 1.057 35.133 1.00 43.94 146 PRO A O 1
ATOM 1139 N N . VAL A 1 147 ? 2.566 3.149 35.783 1.00 49.12 147 VAL A N 1
ATOM 1140 C CA . VAL A 1 147 ? 3.693 3.328 36.701 1.00 49.12 147 VAL A CA 1
ATOM 1141 C C . VAL A 1 147 ? 3.459 2.337 37.836 1.00 49.12 147 VAL A C 1
ATOM 1143 O O . VAL A 1 147 ? 2.668 2.569 38.748 1.00 49.12 147 VAL A O 1
ATOM 1146 N N . SER A 1 148 ? 4.070 1.168 37.697 1.00 44.78 148 SER A N 1
ATOM 1147 C CA . SER A 1 148 ? 4.122 0.158 38.732 1.00 44.78 148 SER A CA 1
ATOM 1148 C C . SER A 1 148 ? 5.233 0.568 39.689 1.00 44.78 148 SER A C 1
ATOM 1150 O O . SER A 1 148 ? 6.396 0.520 39.305 1.00 44.78 148 SER A O 1
ATOM 1152 N N . ALA A 1 149 ? 4.783 0.996 40.875 1.00 43.94 149 ALA A N 1
ATOM 1153 C CA . ALA A 1 149 ? 5.398 0.940 42.208 1.00 43.94 149 ALA A CA 1
ATOM 1154 C C . ALA A 1 149 ? 6.865 1.373 42.378 1.00 43.94 149 ALA A C 1
ATOM 1156 O O . ALA A 1 149 ? 7.775 0.639 41.937 1.00 43.94 149 ALA A O 1
#

Sequence (149 aa):
MSWSLDRRAEQEHPELLDVRNREHLWVTGRTLHRVLDGHLPVGEQVHELLVGAVGDARAVLAVTDTRAVLAAEPRGSAPARCADLPLTAVTAVEWTRHGPTGCLVLRTAHACHVLRHVELRHGPEVAERVRERWLAVRPAVAAHEPVSA

Nearest PDB structures (foldseek):
  7lc1-assembly2_D  TM=5.747E-01  e=9.666E-04  Homo sapiens
  5he3-assembly1_A  TM=4.844E-01  e=5.589E-04  Bos taurus
  5ukl-assembly1_A  TM=4.744E-01  e=9.151E-04  Homo sapiens
  8g66-assembly2_D  TM=4.912E-01  e=1.578E-01  Homo sapiens
  8bu9-assembly2_D  TM=4.279E-01  e=9.122E-02  Homo sapiens

pLDDT: mean 73.0, std 18.61, range [31.89, 94.69]

Secondary structure (DSSP, 8-state):
----THHHHHHH-HHHHHHHHHTT----HHHHHHHHHHHSPTTPPP-EEEEEEETTEEEEEEE-SSEEEEEEE-SSSSPPEEEEEEGGGEEEEEEEEETTEEEEEEEESS-EEEEEEEETTTHHHHHHHHHHHHHHHS-STTS------

Foldseek 3Di:
DDDPLVVVCCVVPVVVVVVCVVVVDPDDSVQVCCCVVPQDDPPWDFDFWWWAADVQWTWIWTDTLFWIKIWTHHPDDDDIDIDIGTLQQWPDWDWADDDQAIWIWTDGPVDIDIGTRTGPVCRVVRSVVNVVSSVVNHPVPVPDPPPDD

Radius of gyration: 16.55 Å; Cα contacts (8 Å, |Δi|>4): 242; chains: 1; bounding box: 39×30×68 Å

Solvent-accessible surface area (backbone atoms only — not comparable to full-atom values): 8697 Å² total; per-residue (Å²): 132,88,73,61,68,55,62,54,53,49,69,78,39,52,68,57,49,52,50,35,64,76,64,70,56,89,69,58,65,67,63,56,45,50,51,54,77,73,70,47,61,92,91,65,57,78,78,44,77,47,57,30,21,44,88,92,13,48,23,40,38,39,29,41,84,59,34,36,37,42,37,29,45,43,84,76,89,58,77,65,48,71,47,82,38,50,32,72,54,48,74,46,72,48,75,47,86,52,90,78,21,21,32,45,36,45,28,39,96,86,49,77,48,58,38,31,67,20,49,53,93,48,42,62,64,52,48,50,54,51,40,53,49,37,58,71,51,42,68,77,71,85,76,66,74,78,85,76,129